Protein AF-A0A523IFX9-F1 (afdb_monomer)

Secondary structure (DSSP, 8-state):
---------PPP-GGG---------SS---EEEEETTEEEEE-BTT-EEEEE-SSTTS-EEEEEE--SS-EEEEEEETTEEEEEETTTEEEEEE-----TTGGGGGGGSS---

Nearest PDB structures (foldseek):
  9co0-assembly1_B  TM=7.437E-01  e=2.958E-02  Escherichia coli
  6en4-assembly1_A  TM=8.281E-01  e=1.875E-01  Homo sapiens
  5lqw-assembly1_X  TM=7.878E-01  e=2.976E-01  Saccharomyces cerevisiae
  9cny-assembly1_B  TM=6.880E-01  e=2.230E-01  Escherichia coli
  8xi3-assembly1_B  TM=4.165E-01  e=2.230E-01  Mus musculus

Radius of gyration: 17.99 Å; Cα contacts (8 Å, |Δi|>4): 190; chains: 1; bounding box: 69×34×34 Å

Foldseek 3Di:
DDDPDDDDPDDPPCVPDDQLADDDPPAQFQEWDDDVQWIWTFGFQQGIWIWGCPPVNDIHTLDGDGPVFTWHYWDDDDQWIWTQGPVNGIDIDGNDPCDPVNSVVVPPPDDDD

Solvent-accessible surface area (backbone atoms only — not comparable to full-atom values): 7015 Å² total; per-residue (Å²): 138,84,83,79,76,78,76,81,82,69,76,74,72,70,91,72,72,70,90,64,49,73,73,89,80,87,59,59,75,59,24,68,42,77,59,93,52,32,40,39,34,18,24,29,71,64,5,37,38,32,30,40,43,83,44,57,62,62,43,41,80,77,47,74,44,71,67,85,30,39,20,43,42,57,49,75,57,93,54,36,38,40,37,41,24,78,73,69,41,78,45,82,43,73,65,67,82,77,47,84,73,56,69,62,63,73,80,67,84,84,79,83,134

Sequence (113 aa):
MVILEAADISVPDSSNLQEVGSLNTEGTALGVVISGQYIYLTVGEAGFRVIDISTPETPVEVGSWDTNGTARGLAGSGNLVFVADAEQGLIVIIQTRLTRQQRFAIRLSKTVM

Mean predicted aligned error: 10.74 Å

pLDDT: mean 81.41, std 19.99, range [37.25, 97.94]

Structure (mmCIF, N/CA/C/O backbone):
data_AF-A0A523IFX9-F1
#
_entry.id   AF-A0A523IFX9-F1
#
loop_
_atom_site.group_PDB
_atom_site.id
_atom_site.type_symbol
_atom_site.label_atom_id
_atom_site.label_alt_id
_atom_site.label_comp_id
_atom_site.label_asym_id
_atom_site.label_entity_id
_atom_site.label_seq_id
_atom_site.pdbx_PDB_ins_code
_atom_site.Cartn_x
_atom_site.Cartn_y
_atom_site.Cartn_z
_atom_site.occupancy
_atom_site.B_iso_or_equiv
_atom_site.auth_seq_id
_atom_site.auth_comp_id
_atom_site.auth_asym_id
_atom_site.auth_atom_id
_atom_site.pdbx_PDB_model_num
ATOM 1 N N . MET A 1 1 ? -41.978 -9.450 -17.503 1.00 47.31 1 MET A N 1
ATOM 2 C CA . MET A 1 1 ? -41.452 -8.089 -17.725 1.00 47.31 1 MET A CA 1
ATOM 3 C C . MET A 1 1 ? -40.505 -7.798 -16.574 1.00 47.31 1 MET A C 1
ATOM 5 O O . MET A 1 1 ? -40.974 -7.639 -15.459 1.00 47.31 1 MET A O 1
ATOM 9 N N . VAL A 1 2 ? -39.193 -7.898 -16.801 1.00 41.41 2 VAL A N 1
ATOM 10 C CA . VAL A 1 2 ? -38.173 -7.591 -15.785 1.00 41.41 2 VAL A CA 1
ATOM 11 C C . VAL A 1 2 ? -37.819 -6.124 -15.969 1.00 41.41 2 VAL A C 1
ATOM 13 O O . VAL A 1 2 ? -37.401 -5.735 -17.058 1.00 41.41 2 VAL A O 1
ATOM 16 N N . ILE A 1 3 ? -38.063 -5.310 -14.948 1.00 43.28 3 ILE A N 1
ATOM 17 C CA . ILE A 1 3 ? -37.668 -3.905 -14.946 1.00 43.28 3 ILE A CA 1
ATOM 18 C C . ILE A 1 3 ? -36.215 -3.896 -14.471 1.00 43.28 3 ILE A C 1
ATOM 20 O O . ILE A 1 3 ? -35.937 -4.207 -13.317 1.00 43.28 3 ILE A O 1
ATOM 24 N N . LEU A 1 4 ? -35.284 -3.644 -15.389 1.00 47.62 4 LEU A N 1
ATOM 25 C CA . LEU A 1 4 ? -33.916 -3.283 -15.034 1.00 47.62 4 LEU A CA 1
ATOM 26 C C . LEU A 1 4 ? -33.969 -1.835 -14.542 1.00 47.62 4 LEU A C 1
ATOM 28 O O . LEU A 1 4 ? -34.085 -0.918 -15.353 1.00 47.62 4 LEU A O 1
ATOM 32 N N . GLU A 1 5 ? -33.935 -1.627 -13.228 1.00 50.53 5 GLU A N 1
ATOM 33 C CA . GLU A 1 5 ? -33.588 -0.314 -12.690 1.00 50.53 5 GLU A CA 1
ATOM 34 C C . GLU A 1 5 ? -32.106 -0.088 -12.985 1.00 50.53 5 GLU A C 1
ATOM 36 O O . GLU A 1 5 ? -31.233 -0.816 -12.509 1.00 50.53 5 GLU A O 1
ATOM 41 N N . ALA A 1 6 ? -31.827 0.886 -13.848 1.00 57.84 6 ALA A N 1
ATOM 42 C CA . ALA A 1 6 ? -30.485 1.408 -14.003 1.00 57.84 6 ALA A CA 1
ATOM 43 C C . ALA A 1 6 ? -30.062 1.971 -12.640 1.00 57.84 6 ALA A C 1
ATOM 45 O O . ALA A 1 6 ? -30.636 2.955 -12.176 1.00 57.84 6 ALA A O 1
ATOM 46 N N . ALA A 1 7 ? -29.105 1.316 -11.981 1.00 56.97 7 ALA A N 1
ATOM 47 C CA . ALA A 1 7 ? -28.451 1.886 -10.815 1.00 56.97 7 ALA A CA 1
ATOM 48 C C . ALA A 1 7 ? -27.789 3.195 -11.258 1.00 56.97 7 ALA A C 1
ATOM 50 O O . ALA A 1 7 ? -27.004 3.204 -12.209 1.00 56.97 7 ALA A O 1
ATOM 51 N N . ASP A 1 8 ? -28.173 4.291 -10.613 1.00 58.16 8 ASP A N 1
ATOM 52 C CA . ASP A 1 8 ? -27.600 5.604 -10.861 1.00 58.16 8 ASP A CA 1
ATOM 53 C C . ASP A 1 8 ? -26.074 5.536 -10.674 1.00 58.16 8 ASP A C 1
ATOM 55 O O . ASP A 1 8 ? -25.581 5.155 -9.614 1.00 58.16 8 ASP A O 1
ATOM 59 N N . ILE A 1 9 ? -25.334 5.844 -11.742 1.00 59.28 9 ILE A N 1
ATOM 60 C CA . ILE A 1 9 ? -23.866 5.940 -11.758 1.00 59.28 9 ILE A CA 1
ATOM 61 C C . ILE A 1 9 ? -23.410 7.384 -11.490 1.00 59.28 9 ILE A C 1
ATOM 63 O O . ILE A 1 9 ? -22.284 7.758 -11.821 1.00 59.28 9 ILE A O 1
ATOM 67 N N . SER A 1 10 ? -24.288 8.231 -10.943 1.00 66.38 10 SER A N 1
ATOM 68 C CA . SER A 1 10 ? -23.944 9.604 -10.599 1.00 66.38 10 SER A CA 1
ATOM 69 C C . SER A 1 10 ? -22.723 9.647 -9.678 1.00 66.38 10 SER A C 1
ATOM 71 O O . SER A 1 10 ? -22.526 8.820 -8.783 1.00 66.38 10 SER A O 1
ATOM 73 N N . VAL A 1 11 ? -21.845 10.610 -9.963 1.00 60.34 11 VAL A N 1
ATOM 74 C CA . VAL A 1 11 ? -20.688 10.918 -9.122 1.00 60.34 11 VAL A CA 1
ATOM 75 C C . VAL A 1 11 ? -21.225 11.191 -7.713 1.00 60.34 11 VAL A C 1
ATOM 77 O O . VAL A 1 11 ? -22.138 12.014 -7.603 1.00 60.34 11 VAL A O 1
ATOM 80 N N . PRO A 1 12 ? -20.709 10.530 -6.655 1.00 66.50 12 PRO A N 1
ATOM 81 C CA . PRO A 1 12 ? -21.132 10.811 -5.290 1.00 66.50 12 PRO A CA 1
ATOM 82 C C . PRO A 1 12 ? -21.084 12.317 -5.060 1.00 66.50 12 PRO A C 1
ATOM 84 O O . PRO A 1 12 ? -20.086 12.942 -5.423 1.00 66.50 12 PRO A O 1
ATOM 87 N N . ASP A 1 13 ? -22.156 12.889 -4.507 1.00 68.12 13 ASP A N 1
ATOM 88 C CA . ASP A 1 13 ? -22.225 14.319 -4.214 1.00 68.12 13 ASP A CA 1
ATOM 89 C C . ASP A 1 13 ? -20.987 14.726 -3.402 1.00 68.12 13 ASP A C 1
ATOM 91 O O . ASP A 1 13 ? -20.836 14.389 -2.223 1.00 68.12 13 ASP A O 1
ATOM 95 N N . SER A 1 14 ? -20.053 15.405 -4.071 1.00 69.75 14 SER A N 1
ATOM 96 C CA . SER A 1 14 ? -18.736 15.692 -3.516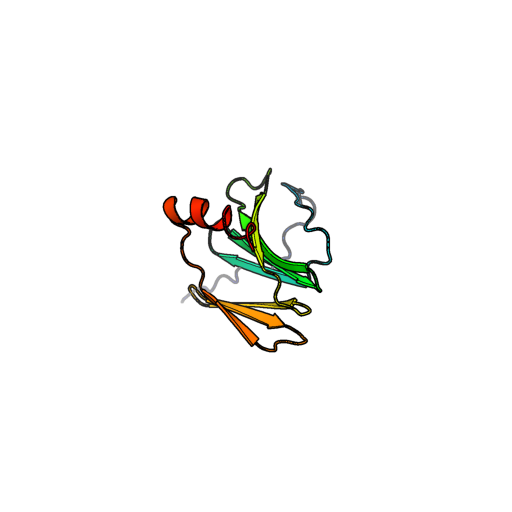 1.00 69.75 14 SER A CA 1
ATOM 97 C C . SER A 1 14 ? -18.792 16.742 -2.408 1.00 69.75 14 SER A C 1
ATOM 99 O O . SER A 1 14 ? -17.790 16.972 -1.734 1.00 69.75 14 SER A O 1
ATOM 101 N N . SER A 1 15 ? -19.949 17.387 -2.213 1.00 77.06 15 SER A N 1
ATOM 102 C CA . SER A 1 15 ? -20.171 18.371 -1.152 1.00 77.06 15 SER A CA 1
ATOM 103 C C . SER A 1 15 ? -20.118 17.773 0.259 1.00 77.06 15 SER A C 1
ATOM 105 O O . SER A 1 15 ? -19.958 18.523 1.220 1.00 77.06 15 SER A O 1
ATOM 107 N N . ASN A 1 16 ? -20.187 16.441 0.386 1.00 75.62 16 ASN A N 1
ATOM 108 C CA . ASN A 1 16 ? -20.114 15.721 1.660 1.00 75.62 16 ASN A CA 1
ATOM 109 C C . ASN A 1 16 ? -18.845 14.853 1.808 1.00 75.62 16 ASN A C 1
ATOM 111 O O . ASN A 1 16 ? -18.815 13.919 2.609 1.00 75.62 16 ASN A O 1
ATOM 115 N N . LEU A 1 17 ? -17.793 15.110 1.021 1.00 82.31 17 LEU A N 1
ATOM 116 C CA . LEU A 1 17 ? -16.512 14.426 1.214 1.00 82.31 17 LEU A CA 1
ATOM 117 C C . LEU A 1 17 ? -15.817 14.965 2.468 1.00 82.31 17 LEU A C 1
ATOM 119 O O . LEU A 1 17 ? -15.507 16.152 2.555 1.00 82.31 17 LEU A O 1
ATOM 123 N N . GLN A 1 18 ? -15.541 14.072 3.416 1.00 86.50 18 GLN A N 1
ATOM 124 C CA . GLN A 1 18 ? -14.810 14.377 4.641 1.00 86.50 18 GLN A CA 1
ATOM 125 C C . GLN A 1 18 ? -13.524 13.548 4.703 1.00 86.50 18 GLN A C 1
ATOM 127 O O . GLN A 1 18 ? -13.550 12.331 4.515 1.00 86.50 18 GLN A O 1
ATOM 132 N N . GLU A 1 19 ? -12.397 14.197 5.006 1.00 90.69 19 GLU A N 1
ATOM 133 C CA . GLU A 1 19 ? -11.181 13.488 5.407 1.00 90.69 19 GLU A CA 1
ATOM 134 C C . GLU A 1 19 ? -11.419 12.840 6.779 1.00 90.69 19 GLU A C 1
ATOM 136 O O . GLU A 1 19 ? -11.655 13.534 7.768 1.00 90.69 19 GLU A O 1
ATOM 141 N N . VAL A 1 20 ? -11.402 11.505 6.825 1.00 94.19 20 VAL A N 1
ATOM 142 C CA . VAL A 1 20 ? -11.613 10.735 8.064 1.00 94.19 20 VAL A CA 1
ATOM 143 C C . VAL A 1 20 ? -10.290 10.470 8.781 1.00 94.19 20 VAL A C 1
ATOM 145 O O . VAL A 1 20 ? -10.248 10.512 10.004 1.00 94.19 20 VAL A O 1
ATOM 148 N N . GLY A 1 21 ? -9.206 10.262 8.035 1.00 93.12 21 GLY A N 1
ATOM 149 C CA . GLY A 1 21 ? -7.866 10.053 8.571 1.00 93.12 21 GLY A CA 1
ATOM 150 C C . GLY A 1 21 ? -6.811 10.072 7.469 1.00 93.12 21 GLY A C 1
ATOM 151 O O . GLY A 1 21 ? -7.125 9.952 6.282 1.00 93.12 21 GLY A O 1
ATOM 152 N N . SER A 1 22 ? -5.551 10.215 7.868 1.00 94.75 22 SER A N 1
ATOM 153 C CA . SER A 1 22 ? -4.411 10.250 6.956 1.00 94.75 22 SER A CA 1
ATOM 154 C C . SER A 1 22 ? -3.171 9.609 7.580 1.00 94.75 22 SER A C 1
ATOM 156 O O . SER A 1 22 ? -2.998 9.562 8.797 1.00 94.75 22 SER A O 1
ATOM 158 N N . LEU A 1 23 ? -2.307 9.078 6.717 1.00 95.06 23 LEU A N 1
ATOM 159 C CA . LEU A 1 23 ? -1.001 8.533 7.068 1.00 95.06 23 LEU A CA 1
ATOM 160 C C . LEU A 1 23 ? 0.005 9.033 6.033 1.00 95.06 23 LEU A C 1
ATOM 162 O O . LEU A 1 23 ? -0.198 8.847 4.834 1.00 95.06 23 LEU A O 1
ATOM 166 N N . ASN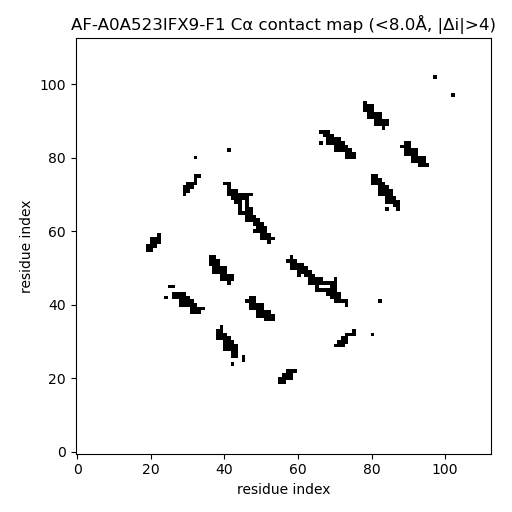 A 1 24 ? 1.099 9.636 6.488 1.00 93.69 24 ASN A N 1
ATOM 167 C CA . ASN A 1 24 ? 2.210 9.976 5.610 1.00 93.69 24 ASN A CA 1
ATOM 168 C C . ASN A 1 24 ? 3.097 8.739 5.401 1.00 93.69 24 ASN A C 1
ATOM 170 O O . ASN A 1 24 ? 3.642 8.208 6.363 1.00 93.69 24 ASN A O 1
ATOM 174 N N . THR A 1 25 ? 3.250 8.297 4.153 1.00 87.06 25 THR A N 1
ATOM 175 C CA . THR A 1 25 ? 4.091 7.147 3.780 1.00 87.06 25 THR A CA 1
ATOM 176 C C . THR A 1 25 ? 5.520 7.535 3.386 1.00 87.06 25 THR A C 1
ATOM 178 O O . THR A 1 25 ? 6.240 6.704 2.838 1.00 87.06 25 THR A O 1
ATOM 181 N N . GLU A 1 26 ? 5.912 8.795 3.609 1.00 84.56 26 GLU A N 1
ATOM 182 C CA . GLU A 1 26 ? 7.240 9.351 3.303 1.00 84.56 26 GLU A CA 1
ATOM 183 C C . GLU A 1 26 ? 7.693 9.081 1.857 1.00 84.56 26 GLU A C 1
ATOM 185 O O . GLU A 1 26 ? 8.810 8.650 1.585 1.00 84.56 26 GLU A O 1
ATOM 190 N N . GLY A 1 27 ? 6.799 9.330 0.899 1.00 88.88 27 GLY A N 1
ATOM 191 C CA . GLY A 1 27 ? 7.079 9.160 -0.522 1.00 88.88 27 GLY A CA 1
ATOM 192 C C . GLY A 1 27 ? 5.831 9.316 -1.381 1.00 88.88 27 GLY A C 1
ATOM 193 O O . GLY A 1 27 ? 4.739 9.590 -0.882 1.00 88.88 27 GLY A O 1
ATOM 194 N N . THR A 1 28 ? 5.987 9.140 -2.692 1.00 93.69 28 THR A N 1
ATOM 195 C CA . THR A 1 28 ? 4.856 9.232 -3.627 1.00 93.69 28 THR A CA 1
ATOM 196 C C . THR A 1 28 ? 4.127 7.897 -3.673 1.00 93.69 28 THR A C 1
ATOM 198 O O . THR A 1 28 ? 4.674 6.931 -4.197 1.00 93.69 28 THR A O 1
ATOM 201 N N . ALA A 1 29 ? 2.900 7.836 -3.153 1.00 95.75 29 ALA A N 1
ATOM 202 C CA . ALA A 1 29 ? 2.030 6.678 -3.338 1.00 95.75 29 ALA A CA 1
ATOM 203 C C . ALA A 1 29 ? 1.566 6.606 -4.805 1.00 95.75 29 ALA A C 1
ATOM 205 O O . ALA A 1 29 ? 0.945 7.536 -5.315 1.00 95.75 29 ALA A O 1
ATOM 206 N N . LEU A 1 30 ? 1.898 5.511 -5.488 1.00 97.12 30 LEU A N 1
ATOM 207 C CA . LEU A 1 30 ? 1.673 5.321 -6.928 1.00 97.12 30 LEU A CA 1
ATOM 208 C C . LEU A 1 30 ? 0.583 4.293 -7.240 1.00 97.12 30 LEU A C 1
ATOM 210 O O . LEU A 1 30 ? -0.055 4.365 -8.287 1.00 97.12 30 LEU A O 1
ATOM 214 N N . GLY A 1 31 ? 0.359 3.347 -6.333 1.00 96.06 31 GLY A N 1
ATOM 215 C CA . GLY A 1 31 ? -0.601 2.267 -6.511 1.00 96.06 31 GLY A CA 1
ATOM 216 C C . GLY A 1 31 ? -1.226 1.882 -5.184 1.00 96.06 31 GLY A C 1
ATOM 217 O O . GLY A 1 31 ? -0.576 1.971 -4.143 1.00 96.06 31 GLY A O 1
ATOM 218 N N . VAL A 1 32 ? -2.489 1.456 -5.232 1.00 96.31 32 VAL A N 1
ATOM 219 C CA . VAL A 1 32 ? -3.259 1.051 -4.057 1.00 96.31 32 VAL A CA 1
ATOM 220 C C . VAL A 1 32 ? -4.124 -0.170 -4.359 1.00 96.31 32 VAL A C 1
ATOM 222 O O . VAL A 1 32 ? -4.785 -0.231 -5.393 1.00 96.31 32 VAL A O 1
ATOM 225 N N . VAL A 1 33 ? -4.133 -1.139 -3.445 1.00 95.50 33 VAL A N 1
ATOM 226 C CA . VAL A 1 33 ? -5.075 -2.268 -3.427 1.00 95.50 33 VAL A CA 1
ATOM 227 C C . VAL A 1 33 ? -5.596 -2.448 -2.007 1.00 95.50 33 VAL A C 1
ATOM 229 O O . VAL A 1 33 ? -4.835 -2.357 -1.049 1.00 95.50 33 VAL A O 1
ATOM 232 N N . ILE A 1 34 ? -6.888 -2.739 -1.866 1.00 93.44 34 ILE A N 1
ATOM 233 C CA . ILE A 1 34 ? -7.540 -2.972 -0.573 1.00 93.44 34 ILE A CA 1
ATOM 234 C C . ILE A 1 34 ? -7.889 -4.458 -0.453 1.00 93.44 34 ILE A C 1
ATOM 236 O O . ILE A 1 34 ? -8.418 -5.050 -1.393 1.00 93.44 34 ILE A O 1
ATOM 240 N N . SER A 1 35 ? -7.612 -5.062 0.704 1.00 89.38 35 SER A N 1
ATOM 241 C CA . SER A 1 35 ? -8.073 -6.412 1.053 1.00 89.38 35 SER A CA 1
ATOM 242 C C . SER A 1 35 ? -8.500 -6.453 2.517 1.00 89.38 35 SER A C 1
ATOM 244 O O . SER A 1 35 ? -7.674 -6.414 3.433 1.00 89.38 35 SER A O 1
ATOM 246 N N . GLY A 1 36 ? -9.812 -6.508 2.750 1.00 90.06 36 GLY A N 1
ATOM 247 C CA . GLY A 1 36 ? -10.379 -6.422 4.096 1.00 90.06 36 GLY A CA 1
ATOM 248 C C . GLY A 1 36 ? -10.008 -5.103 4.780 1.00 90.06 36 GLY A C 1
ATOM 249 O O . GLY A 1 36 ? -10.297 -4.035 4.255 1.00 90.06 36 GLY A O 1
ATOM 250 N N . GLN A 1 37 ? -9.360 -5.192 5.944 1.00 93.75 37 GLN A N 1
ATOM 251 C CA . GLN A 1 37 ? -8.908 -4.042 6.740 1.00 93.75 37 GLN A CA 1
ATOM 252 C C . GLN A 1 37 ? -7.497 -3.552 6.380 1.00 93.75 37 GLN A C 1
ATOM 254 O O . GLN A 1 37 ? -6.930 -2.756 7.121 1.00 93.75 37 GLN A O 1
ATOM 259 N N . TYR A 1 38 ? -6.895 -4.069 5.307 1.00 93.19 38 TYR A N 1
ATOM 260 C CA . TYR A 1 38 ? -5.541 -3.7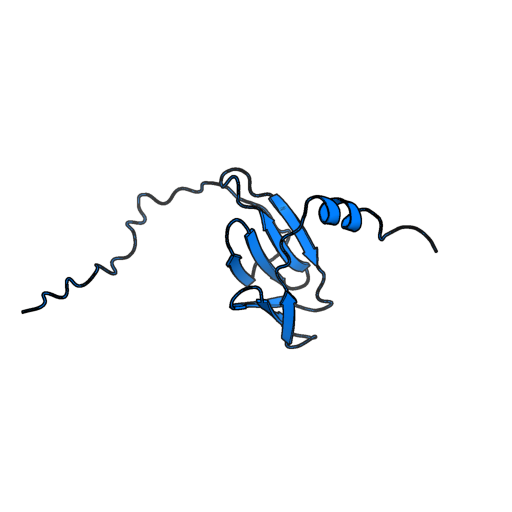00 4.909 1.00 93.19 38 TYR A CA 1
ATOM 261 C C . TYR A 1 38 ? -5.536 -2.970 3.574 1.00 93.19 38 TYR A C 1
ATOM 263 O O . TYR A 1 38 ? -6.172 -3.403 2.609 1.00 93.19 38 TYR A O 1
ATOM 271 N N . ILE A 1 39 ? -4.759 -1.893 3.519 1.00 94.69 39 ILE A N 1
ATOM 272 C CA . ILE A 1 39 ? -4.363 -1.219 2.291 1.00 94.69 39 ILE A CA 1
ATOM 273 C C . ILE A 1 39 ? -2.924 -1.617 1.970 1.00 94.69 39 ILE A C 1
ATOM 275 O O . ILE A 1 39 ? -2.035 -1.537 2.814 1.00 94.69 39 ILE A O 1
ATOM 279 N N . TYR A 1 40 ? -2.696 -2.019 0.730 1.00 94.75 40 TYR A N 1
ATOM 280 C CA . TYR A 1 40 ? -1.379 -2.250 0.158 1.00 94.75 40 TYR A CA 1
ATOM 281 C C . TYR A 1 40 ? -1.043 -1.087 -0.761 1.00 94.75 40 TYR A C 1
ATOM 283 O O . TYR A 1 40 ? -1.860 -0.737 -1.613 1.00 94.75 40 TYR A O 1
ATOM 291 N N . LEU A 1 41 ? 0.138 -0.499 -0.593 1.00 96.38 41 LEU A N 1
ATOM 292 C CA . LEU A 1 41 ? 0.591 0.649 -1.373 1.00 96.38 41 LEU A CA 1
ATOM 293 C C . LEU A 1 41 ? 1.931 0.364 -2.036 1.00 96.38 41 LEU A C 1
ATOM 295 O O . LEU A 1 41 ? 2.785 -0.309 -1.462 1.00 96.38 41 LEU A O 1
ATOM 299 N N . THR A 1 42 ? 2.137 0.938 -3.215 1.00 97.25 42 THR A N 1
ATOM 300 C CA . THR A 1 42 ? 3.473 1.125 -3.790 1.00 97.25 42 THR A CA 1
ATOM 301 C C . THR A 1 42 ? 3.869 2.579 -3.662 1.00 97.25 42 THR A C 1
ATOM 303 O O . THR A 1 42 ? 3.085 3.463 -4.004 1.00 97.25 42 THR A O 1
ATOM 306 N N . VAL A 1 43 ? 5.075 2.828 -3.167 1.00 97.00 43 VAL A N 1
ATOM 307 C CA . VAL A 1 43 ? 5.566 4.151 -2.783 1.00 97.00 43 VA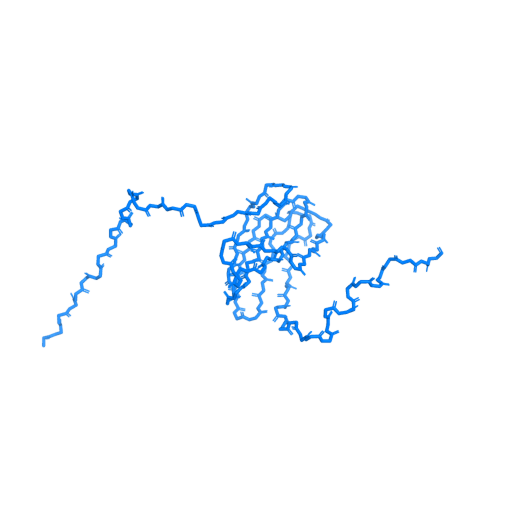L A CA 1
ATOM 308 C C . VAL A 1 43 ? 6.902 4.432 -3.481 1.00 97.00 43 VAL A C 1
ATOM 310 O O . VAL A 1 43 ? 7.913 4.691 -2.839 1.00 97.00 43 VAL A O 1
ATOM 313 N N . GLY A 1 44 ? 6.939 4.330 -4.814 1.00 95.50 44 GLY A N 1
ATOM 314 C CA . GLY A 1 44 ? 8.146 4.585 -5.611 1.00 95.50 44 GLY A CA 1
ATOM 315 C C . GLY A 1 44 ? 9.357 3.778 -5.132 1.00 95.50 44 GLY A C 1
ATOM 316 O O . GLY A 1 44 ? 9.242 2.577 -4.897 1.00 95.50 44 GLY A O 1
ATOM 317 N N . GLU A 1 45 ? 10.498 4.450 -4.951 1.00 95.31 45 GLU A N 1
ATOM 318 C CA . GLU A 1 45 ? 11.739 3.866 -4.403 1.00 95.31 45 GLU A CA 1
ATOM 319 C C . GLU A 1 45 ? 11.598 3.395 -2.953 1.00 95.31 45 GLU A C 1
ATOM 321 O O . GLU A 1 45 ? 12.376 2.575 -2.480 1.00 95.31 45 GLU A O 1
ATOM 326 N N . ALA A 1 46 ? 10.595 3.891 -2.228 1.00 93.19 46 ALA A N 1
ATOM 327 C CA . ALA A 1 46 ? 10.332 3.404 -0.888 1.00 93.19 46 ALA A CA 1
ATOM 328 C C . ALA A 1 46 ? 9.793 1.959 -0.936 1.00 93.19 46 ALA A C 1
ATOM 330 O O . ALA A 1 46 ? 9.894 1.254 0.066 1.00 93.19 46 ALA A O 1
ATOM 331 N N . GLY A 1 47 ? 9.265 1.490 -2.074 1.00 94.81 47 GLY A N 1
ATOM 332 C CA . GLY A 1 47 ? 8.845 0.106 -2.291 1.00 94.81 47 GLY A CA 1
ATOM 333 C C . GLY A 1 47 ? 7.384 -0.144 -1.914 1.00 94.81 47 GLY A C 1
ATOM 334 O O . GLY A 1 47 ? 6.492 0.622 -2.272 1.00 94.81 47 GLY A O 1
ATOM 335 N N . PHE A 1 48 ? 7.114 -1.235 -1.201 1.00 94.69 48 PHE A N 1
ATOM 336 C CA . PHE A 1 48 ? 5.771 -1.693 -0.840 1.00 94.69 48 PHE A CA 1
ATOM 337 C C . PHE A 1 48 ? 5.430 -1.389 0.627 1.00 94.69 48 PHE A C 1
ATOM 339 O O . PHE A 1 48 ? 6.278 -1.519 1.515 1.00 94.69 48 PHE A O 1
ATOM 346 N N . ARG A 1 49 ? 4.184 -0.999 0.908 1.00 94.88 49 ARG A N 1
ATOM 347 C CA . ARG A 1 49 ? 3.677 -0.705 2.261 1.00 94.88 49 ARG A CA 1
ATOM 348 C C . ARG A 1 49 ? 2.371 -1.433 2.535 1.00 94.88 49 ARG A C 1
ATOM 350 O O . ARG A 1 49 ? 1.573 -1.649 1.625 1.00 94.88 49 ARG A O 1
ATOM 357 N N . VAL A 1 50 ? 2.149 -1.776 3.799 1.00 94.62 50 VAL A N 1
ATOM 358 C CA . VAL A 1 50 ? 0.927 -2.407 4.304 1.00 94.62 50 VAL A CA 1
ATOM 359 C C . VAL A 1 50 ? 0.386 -1.571 5.451 1.00 94.62 50 VAL A C 1
ATOM 361 O O . VAL A 1 50 ? 1.026 -1.449 6.496 1.00 94.62 50 VAL A O 1
ATOM 364 N N . ILE A 1 51 ? -0.799 -1.010 5.260 1.00 95.00 51 ILE A N 1
ATOM 365 C CA . ILE A 1 51 ? -1.468 -0.132 6.214 1.00 95.00 51 ILE A CA 1
ATOM 366 C C . ILE A 1 51 ? -2.693 -0.857 6.768 1.00 95.00 51 ILE A C 1
ATOM 368 O O . ILE 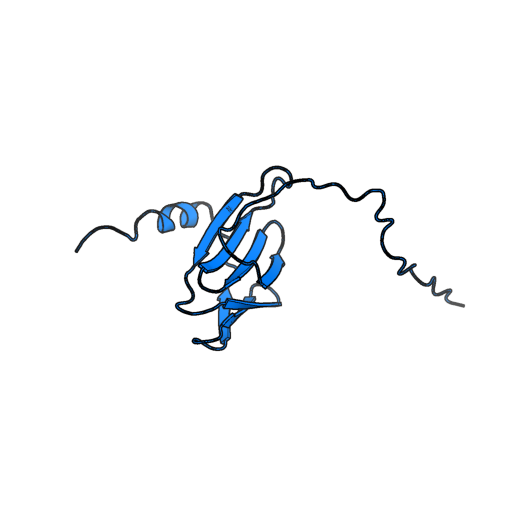A 1 51 ? -3.515 -1.354 6.003 1.00 95.00 51 ILE A O 1
ATOM 372 N N . ASP A 1 52 ? -2.814 -0.931 8.089 1.00 94.88 52 ASP A N 1
ATOM 373 C CA . ASP A 1 52 ? -4.030 -1.358 8.781 1.00 94.88 52 ASP A CA 1
ATOM 374 C C . ASP A 1 52 ? -4.976 -0.160 8.900 1.00 94.88 52 ASP A C 1
ATOM 376 O O . ASP A 1 52 ? -4.606 0.890 9.430 1.00 94.88 52 ASP A O 1
ATOM 380 N N . ILE A 1 53 ? -6.189 -0.327 8.382 1.00 96.25 53 ILE A N 1
ATOM 381 C CA . ILE A 1 53 ? -7.267 0.664 8.395 1.00 96.25 53 ILE A CA 1
ATOM 382 C C . ILE A 1 53 ? -8.452 0.192 9.246 1.00 96.25 53 ILE A C 1
ATOM 384 O O . ILE A 1 53 ? -9.585 0.607 9.017 1.00 96.25 53 ILE A O 1
ATOM 388 N N . SER A 1 54 ? -8.217 -0.682 10.236 1.00 96.31 54 SER A N 1
ATOM 389 C CA . SER A 1 54 ? -9.267 -1.119 11.169 1.00 96.31 54 SER A CA 1
ATOM 390 C C . SER A 1 54 ? -9.942 0.037 11.909 1.00 96.31 54 SER A C 1
ATOM 392 O O . SER A 1 54 ? -11.104 -0.079 12.288 1.00 96.31 54 SER A O 1
ATOM 394 N N . THR A 1 55 ? -9.197 1.123 12.122 1.00 96.12 55 THR A N 1
ATOM 395 C CA . THR A 1 55 ? -9.681 2.389 12.674 1.00 96.12 55 THR A CA 1
ATOM 396 C C . THR A 1 55 ? -9.406 3.478 11.634 1.00 96.12 55 THR A C 1
ATOM 398 O O . THR A 1 55 ? -8.263 3.932 11.543 1.00 96.12 55 THR A O 1
ATOM 401 N N . PRO A 1 56 ? -10.398 3.860 10.809 1.00 94.31 56 PRO A N 1
ATOM 402 C CA . PRO A 1 56 ? -10.199 4.777 9.684 1.00 94.31 56 PRO A CA 1
ATOM 403 C C . PRO A 1 56 ? -9.629 6.145 10.071 1.00 94.31 56 PRO A C 1
ATOM 405 O O . PRO A 1 56 ? -8.938 6.765 9.269 1.00 94.31 56 PRO A O 1
ATOM 408 N N . GLU A 1 57 ? -9.890 6.601 11.296 1.00 96.75 57 GLU A N 1
ATOM 409 C CA . GLU A 1 57 ? -9.409 7.879 11.825 1.00 96.75 57 GLU A CA 1
ATOM 410 C C . GLU A 1 57 ? -7.920 7.851 12.184 1.00 96.75 57 GLU A C 1
ATOM 412 O O . GLU A 1 57 ? -7.266 8.890 12.271 1.00 96.75 57 GLU A O 1
ATOM 417 N N . THR A 1 58 ? -7.373 6.655 12.403 1.00 96.25 58 THR A N 1
ATOM 418 C CA . THR A 1 58 ? -5.985 6.443 12.817 1.00 96.25 58 THR A CA 1
ATOM 419 C C . THR A 1 58 ? -5.386 5.249 12.066 1.00 96.25 58 THR A C 1
ATOM 421 O O . THR A 1 58 ? -5.133 4.205 12.679 1.00 96.25 58 THR A O 1
ATOM 424 N N . PRO A 1 59 ? -5.183 5.356 10.740 1.00 96.88 59 PRO A N 1
ATOM 425 C CA . PRO A 1 59 ? -4.496 4.325 9.968 1.00 96.88 59 PRO A CA 1
ATOM 426 C C . PRO A 1 59 ? -3.071 4.108 10.494 1.00 96.88 59 PRO A C 1
ATOM 428 O O . PRO A 1 59 ? -2.406 5.051 10.922 1.00 96.88 59 PRO A O 1
ATOM 431 N N . VAL A 1 60 ? -2.584 2.865 10.455 1.00 96.50 60 VAL A N 1
ATOM 432 C CA . VAL A 1 60 ? -1.252 2.509 10.976 1.00 96.50 60 VAL A CA 1
ATOM 433 C C . VAL A 1 60 ? -0.498 1.649 9.973 1.00 96.50 60 VAL A C 1
ATOM 435 O O . VAL A 1 60 ? -1.001 0.620 9.529 1.00 96.50 60 VAL A O 1
ATOM 438 N N . GLU A 1 61 ? 0.740 2.018 9.648 1.00 95.25 61 GLU A N 1
ATOM 439 C CA . GLU A 1 61 ? 1.630 1.128 8.900 1.00 95.25 61 GLU A CA 1
ATOM 440 C C . GLU A 1 61 ? 2.006 -0.091 9.753 1.00 95.25 61 GLU A C 1
ATOM 442 O O . GLU A 1 61 ? 2.579 0.030 10.836 1.00 95.25 61 GLU A O 1
ATOM 447 N N . VAL A 1 62 ? 1.678 -1.285 9.259 1.00 94.62 62 VAL A N 1
ATOM 448 C CA . VAL A 1 62 ? 1.946 -2.567 9.932 1.00 94.62 62 VAL A CA 1
ATOM 449 C C . VAL A 1 62 ? 3.003 -3.405 9.221 1.00 94.62 62 VAL A C 1
ATOM 451 O O . VAL A 1 62 ? 3.392 -4.460 9.727 1.00 94.62 62 VAL A O 1
ATOM 454 N N . GLY A 1 63 ? 3.478 -2.954 8.062 1.00 90.94 63 GLY A N 1
ATOM 455 C CA . GLY A 1 63 ? 4.558 -3.603 7.341 1.00 90.94 63 GLY A CA 1
ATOM 456 C C . GLY A 1 63 ? 5.068 -2.775 6.172 1.00 90.94 63 GLY A C 1
ATOM 457 O O . GLY A 1 63 ? 4.323 -2.038 5.530 1.00 90.94 63 GLY A O 1
ATOM 458 N N . SER A 1 64 ? 6.342 -2.966 5.867 1.00 92.06 64 SER A N 1
ATOM 459 C CA . SER A 1 64 ? 7.004 -2.396 4.705 1.00 92.06 64 SER A CA 1
ATOM 460 C C . SER A 1 64 ? 7.978 -3.399 4.122 1.00 92.06 64 SER A C 1
ATOM 462 O O . SER A 1 64 ? 8.491 -4.286 4.812 1.00 92.06 64 SER A O 1
ATOM 464 N N . TRP A 1 65 ? 8.201 -3.274 2.822 1.00 91.56 65 TRP A N 1
ATOM 465 C CA . TRP A 1 65 ? 9.175 -4.077 2.119 1.00 91.56 65 TRP A CA 1
ATOM 466 C C . TRP A 1 65 ? 9.794 -3.268 0.987 1.00 91.56 65 TRP A C 1
ATOM 468 O O . TRP A 1 65 ? 9.085 -2.721 0.143 1.00 91.56 65 TRP A O 1
ATOM 478 N N . ASP A 1 66 ? 11.118 -3.183 1.001 1.00 93.69 66 ASP A N 1
ATOM 479 C CA . ASP A 1 66 ? 11.893 -2.621 -0.095 1.00 93.69 66 ASP A CA 1
ATOM 480 C C . ASP A 1 66 ? 11.916 -3.635 -1.243 1.00 93.69 66 ASP A C 1
ATOM 482 O O . ASP A 1 66 ? 12.347 -4.780 -1.067 1.00 93.69 66 ASP A O 1
ATOM 486 N N . THR A 1 67 ? 11.415 -3.227 -2.407 1.00 94.38 67 THR A N 1
ATOM 487 C CA . THR A 1 67 ? 11.418 -4.068 -3.603 1.00 94.38 67 THR A CA 1
ATOM 488 C C . THR A 1 67 ? 12.798 -4.117 -4.265 1.00 94.38 67 THR A C 1
ATOM 490 O O . THR A 1 67 ? 12.994 -4.932 -5.157 1.00 94.38 67 THR A O 1
ATOM 493 N N . ASN A 1 68 ? 13.783 -3.338 -3.796 1.00 94.75 68 ASN A N 1
ATOM 494 C CA . ASN A 1 68 ? 15.073 -3.076 -4.447 1.00 94.75 68 ASN A CA 1
ATOM 495 C C . ASN A 1 68 ? 14.895 -2.492 -5.857 1.00 94.75 68 ASN A C 1
ATOM 497 O O . ASN A 1 68 ? 15.605 -2.852 -6.801 1.00 94.75 68 ASN A O 1
ATOM 501 N N . GLY A 1 69 ? 13.900 -1.624 -5.993 1.00 94.81 69 GLY A N 1
ATOM 502 C CA . GLY A 1 69 ? 13.488 -1.001 -7.237 1.00 94.81 69 GLY A CA 1
ATOM 503 C C . GLY A 1 69 ? 12.413 0.047 -6.983 1.00 94.81 69 GLY A C 1
ATOM 504 O O . GLY A 1 69 ? 12.106 0.411 -5.847 1.00 94.81 69 GLY A O 1
ATOM 505 N N . THR A 1 70 ? 11.843 0.553 -8.064 1.00 96.75 70 THR A N 1
ATOM 506 C CA . THR A 1 70 ? 10.786 1.549 -8.053 1.00 96.75 70 THR A CA 1
ATOM 507 C C . THR A 1 70 ? 9.452 0.849 -8.254 1.00 96.75 70 THR A C 1
ATOM 509 O O . THR A 1 70 ? 9.042 0.561 -9.386 1.00 96.75 70 THR A O 1
ATOM 512 N N . ALA A 1 71 ? 8.727 0.635 -7.159 1.00 97.06 71 ALA A N 1
ATOM 513 C CA . ALA A 1 71 ? 7.406 0.029 -7.196 1.00 97.06 71 ALA A CA 1
ATOM 514 C C . ALA A 1 71 ? 6.358 1.045 -7.684 1.00 97.06 71 ALA A C 1
ATOM 516 O O . ALA A 1 71 ? 6.193 2.120 -7.101 1.00 97.06 71 ALA A O 1
ATOM 517 N N . ARG A 1 72 ? 5.628 0.714 -8.757 1.00 97.12 72 ARG A N 1
ATOM 518 C CA . ARG A 1 72 ? 4.721 1.657 -9.444 1.00 97.12 72 ARG A CA 1
ATOM 519 C C . ARG A 1 72 ? 3.264 1.231 -9.446 1.00 97.12 72 ARG A C 1
ATOM 521 O O . ARG A 1 72 ? 2.394 2.070 -9.248 1.00 97.12 72 ARG A O 1
ATOM 528 N N . GLY A 1 73 ? 3.001 -0.040 -9.728 1.00 95.94 73 GLY A N 1
ATOM 529 C CA . GLY A 1 73 ? 1.647 -0.543 -9.943 1.00 95.94 73 GLY A CA 1
ATOM 530 C C . GLY A 1 73 ? 1.294 -1.677 -8.998 1.00 95.94 73 GLY A C 1
ATOM 531 O O . GLY A 1 73 ? 2.168 -2.448 -8.600 1.00 95.94 73 GLY A O 1
ATOM 532 N N . LEU A 1 74 ? 0.000 -1.799 -8.698 1.00 96.00 74 LEU A N 1
ATOM 533 C CA . LEU A 1 74 ? -0.562 -2.903 -7.930 1.00 96.00 74 LEU A CA 1
ATOM 534 C C . LEU A 1 74 ? -1.772 -3.523 -8.626 1.00 96.00 74 LEU A C 1
ATOM 536 O O . LEU A 1 74 ? -2.597 -2.815 -9.198 1.00 96.00 74 LEU A O 1
ATOM 540 N N . ALA A 1 75 ? -1.909 -4.841 -8.498 1.00 95.94 75 ALA A N 1
ATOM 541 C CA . ALA A 1 75 ? -3.149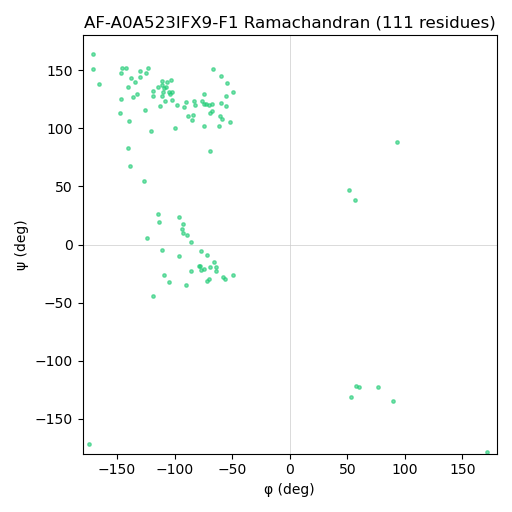 -5.561 -8.767 1.00 95.94 75 ALA A CA 1
ATOM 542 C C . ALA A 1 75 ? -3.385 -6.630 -7.691 1.00 95.94 75 ALA A C 1
ATOM 544 O O . ALA A 1 75 ? -2.439 -7.250 -7.213 1.00 95.94 75 ALA A O 1
ATOM 545 N N . GLY A 1 76 ? -4.640 -6.852 -7.303 1.00 92.81 76 GLY A N 1
ATOM 546 C CA . GLY A 1 76 ? -5.025 -7.891 -6.343 1.00 92.81 76 GLY A CA 1
ATOM 547 C C . GLY A 1 76 ? -5.818 -9.014 -7.011 1.00 92.81 76 GLY A C 1
ATOM 548 O O . GLY A 1 76 ? -6.668 -8.745 -7.855 1.00 92.81 76 GLY A O 1
ATOM 549 N N . SER A 1 77 ? -5.571 -10.267 -6.621 1.00 92.38 77 SER A N 1
ATOM 550 C CA . SER A 1 77 ? -6.418 -11.412 -6.984 1.00 92.38 77 SER A CA 1
ATOM 551 C C . SER A 1 77 ? -6.423 -12.451 -5.868 1.00 92.38 77 SER A C 1
ATOM 553 O O . SER A 1 77 ? -5.400 -13.071 -5.572 1.00 92.38 77 SER A O 1
ATOM 555 N N . GLY A 1 78 ? -7.574 -12.638 -5.219 1.00 88.38 78 GLY A N 1
ATOM 556 C CA . GLY A 1 78 ? -7.677 -13.507 -4.048 1.00 88.38 78 GLY A CA 1
ATOM 557 C C . GLY A 1 78 ? -6.723 -13.061 -2.937 1.00 88.38 78 GLY A C 1
ATOM 558 O O . GLY A 1 78 ? -6.799 -11.931 -2.470 1.00 88.38 78 GLY A O 1
ATOM 559 N N . ASN A 1 79 ? -5.819 -13.949 -2.522 1.00 88.88 79 ASN A N 1
ATOM 560 C CA . ASN A 1 79 ? -4.779 -13.670 -1.530 1.00 88.88 79 ASN A CA 1
ATOM 561 C C . ASN A 1 79 ? -3.444 -13.233 -2.156 1.00 88.88 79 ASN A C 1
ATOM 563 O O . ASN A 1 79 ? -2.424 -13.266 -1.474 1.00 88.88 79 ASN A O 1
ATOM 567 N N . LEU A 1 80 ? -3.417 -12.883 -3.440 1.00 90.88 80 LEU A N 1
ATOM 568 C CA . LEU A 1 80 ? -2.216 -12.436 -4.135 1.00 90.88 80 LEU A CA 1
ATOM 569 C C . LEU A 1 80 ? -2.277 -10.933 -4.393 1.00 90.88 80 LEU A C 1
ATOM 571 O O . LEU A 1 80 ? -3.315 -10.398 -4.787 1.00 90.88 80 LE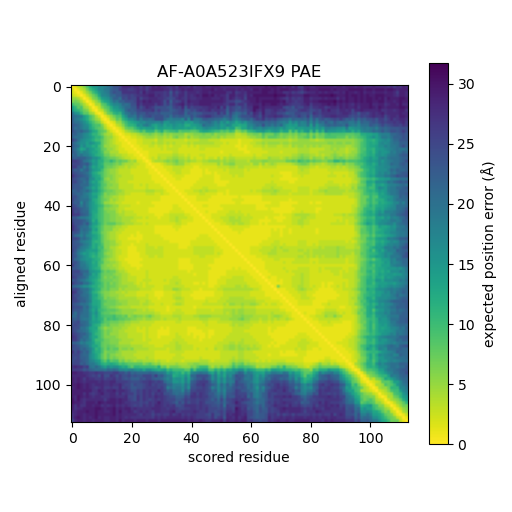U A O 1
ATOM 575 N N . VAL A 1 81 ? -1.136 -10.275 -4.214 1.00 93.56 81 VAL A N 1
ATOM 576 C CA . VAL A 1 81 ? -0.871 -8.912 -4.671 1.00 93.56 81 VAL A CA 1
ATOM 577 C C . VAL A 1 81 ? 0.284 -8.967 -5.659 1.00 93.56 81 VAL A C 1
ATOM 579 O O . VAL A 1 81 ? 1.339 -9.525 -5.372 1.00 93.56 81 VAL A O 1
ATOM 582 N N . PHE A 1 82 ? 0.073 -8.388 -6.828 1.00 95.88 82 PHE A N 1
ATOM 583 C CA . PHE A 1 82 ? 1.045 -8.272 -7.899 1.00 95.88 82 PHE A CA 1
ATOM 584 C C . PHE A 1 82 ? 1.598 -6.855 -7.887 1.00 95.88 82 PHE A C 1
ATOM 586 O O . PHE A 1 82 ? 0.823 -5.903 -7.963 1.00 95.88 82 PHE A O 1
ATOM 593 N N . VAL A 1 83 ? 2.916 -6.721 -7.793 1.00 97.25 83 VAL A N 1
ATOM 594 C CA . VAL A 1 83 ? 3.620 -5.440 -7.827 1.00 97.25 83 VAL A CA 1
ATOM 5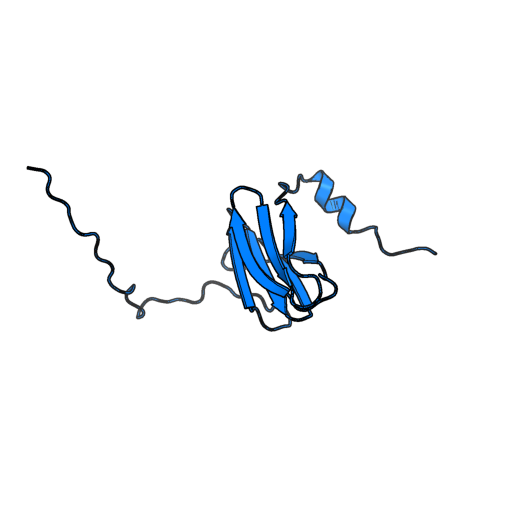95 C C . VAL A 1 83 ? 4.350 -5.327 -9.156 1.00 97.25 83 VAL A C 1
ATOM 597 O O . VAL A 1 83 ? 5.155 -6.192 -9.499 1.00 97.25 83 VAL A O 1
ATOM 600 N N . ALA A 1 84 ? 4.063 -4.260 -9.898 1.00 97.69 84 ALA A N 1
ATOM 601 C CA . ALA A 1 84 ? 4.859 -3.865 -11.051 1.00 97.69 84 ALA A CA 1
ATOM 602 C C . ALA A 1 84 ? 5.989 -2.948 -10.571 1.00 97.69 84 ALA A C 1
ATOM 604 O O . ALA A 1 84 ? 5.738 -1.813 -10.149 1.00 97.69 84 ALA A O 1
ATOM 605 N N . ASP A 1 85 ? 7.211 -3.459 -10.631 1.00 97.62 85 ASP A N 1
ATOM 606 C CA . ASP A 1 85 ? 8.447 -2.783 -10.260 1.00 97.62 85 ASP A CA 1
ATOM 607 C C . ASP A 1 85 ? 9.285 -2.507 -11.518 1.00 97.62 85 ASP A C 1
ATOM 609 O O . ASP A 1 85 ? 9.360 -3.344 -12.423 1.00 97.62 85 ASP A O 1
ATOM 613 N N . ALA A 1 86 ? 9.864 -1.309 -11.617 1.00 97.25 86 ALA A N 1
ATOM 614 C CA . ALA A 1 86 ? 10.561 -0.883 -12.830 1.00 97.25 86 ALA A CA 1
ATOM 615 C C . ALA A 1 86 ? 11.879 -1.640 -13.071 1.00 97.25 86 ALA A C 1
ATOM 617 O O . ALA A 1 86 ? 12.257 -1.839 -14.226 1.00 97.25 86 ALA A O 1
ATOM 618 N N . GLU A 1 87 ? 12.549 -2.091 -12.013 1.00 97.94 87 GLU A N 1
ATOM 619 C CA . GLU A 1 87 ? 13.850 -2.755 -12.073 1.00 97.94 87 GLU A CA 1
ATOM 620 C C . GLU A 1 87 ? 13.728 -4.268 -11.856 1.00 97.94 87 GLU A C 1
ATOM 622 O O . GLU A 1 87 ? 14.482 -5.038 -12.451 1.00 97.94 87 GLU A O 1
ATOM 627 N N . GLN A 1 88 ? 12.760 -4.708 -11.050 1.00 97.06 88 GLN A N 1
ATOM 628 C CA . GLN A 1 88 ? 12.544 -6.124 -10.734 1.00 97.06 88 GLN A CA 1
ATOM 629 C C . GLN A 1 88 ? 11.470 -6.798 -11.603 1.00 97.06 88 GLN A C 1
ATOM 631 O O . GLN A 1 88 ? 11.318 -8.021 -11.571 1.00 97.06 88 GLN A O 1
ATOM 636 N N . GLY A 1 89 ? 10.705 -6.032 -12.388 1.00 96.50 89 GLY A N 1
ATOM 637 C CA . GLY A 1 89 ? 9.614 -6.557 -13.206 1.00 96.50 89 GLY A CA 1
ATOM 638 C C . GLY A 1 89 ? 8.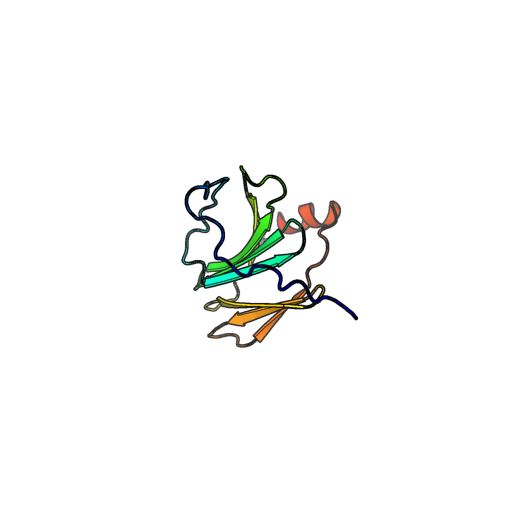368 -6.882 -12.377 1.00 96.50 89 GLY A C 1
ATOM 639 O O . GLY A 1 89 ? 7.793 -6.007 -11.736 1.00 96.50 89 GLY A O 1
ATOM 640 N N . LEU A 1 90 ? 7.894 -8.131 -12.429 1.00 97.00 90 LEU A N 1
ATOM 641 C CA . LEU A 1 90 ? 6.699 -8.560 -11.695 1.00 97.00 90 LEU A CA 1
ATOM 642 C C . LEU A 1 90 ? 7.085 -9.255 -10.392 1.00 97.00 90 LEU A C 1
ATOM 644 O O . LEU A 1 90 ? 7.674 -10.334 -10.409 1.00 97.00 90 LEU A O 1
ATOM 648 N N . ILE A 1 91 ? 6.640 -8.695 -9.274 1.00 95.38 91 ILE A N 1
ATOM 649 C CA . ILE A 1 91 ? 6.763 -9.323 -7.964 1.00 95.38 91 ILE A CA 1
ATOM 650 C C . ILE A 1 91 ? 5.391 -9.824 -7.503 1.00 95.38 91 ILE A C 1
ATOM 652 O O . ILE A 1 91 ? 4.390 -9.117 -7.608 1.00 95.38 91 ILE A O 1
ATOM 656 N N . VAL A 1 92 ? 5.338 -11.047 -6.970 1.00 93.56 92 VAL A N 1
ATOM 657 C CA . VAL A 1 92 ? 4.107 -11.665 -6.456 1.00 93.56 92 VAL A CA 1
ATOM 658 C C . VAL A 1 92 ? 4.202 -11.815 -4.941 1.00 93.56 92 VAL A C 1
ATOM 660 O O . VAL A 1 92 ? 5.070 -12.520 -4.431 1.00 93.56 92 VAL A O 1
ATOM 663 N N . ILE A 1 93 ? 3.288 -11.169 -4.222 1.00 88.31 93 ILE A N 1
ATOM 664 C CA . ILE A 1 93 ? 3.205 -11.175 -2.761 1.00 88.31 93 ILE A CA 1
ATOM 665 C C . ILE A 1 93 ? 1.962 -11.961 -2.338 1.00 88.31 93 ILE A C 1
ATOM 667 O O . ILE A 1 93 ? 0.860 -11.709 -2.822 1.00 88.31 93 ILE A O 1
ATOM 671 N N . ILE A 1 94 ? 2.120 -12.891 -1.393 1.00 85.19 94 ILE A N 1
ATOM 672 C CA . ILE A 1 94 ? 0.993 -13.593 -0.767 1.00 85.19 94 ILE A CA 1
ATOM 673 C C . ILE A 1 94 ? 0.542 -12.811 0.472 1.00 85.19 94 ILE A C 1
ATOM 675 O O . ILE A 1 94 ? 1.306 -12.633 1.421 1.00 85.19 94 ILE A O 1
ATOM 679 N N . GLN A 1 95 ? -0.730 -12.420 0.502 1.00 73.56 95 GLN A N 1
ATOM 680 C CA . GLN A 1 95 ? -1.438 -11.921 1.677 1.00 73.56 95 GLN A CA 1
ATOM 681 C C . GLN A 1 95 ? -1.632 -13.077 2.668 1.00 73.56 95 GLN A C 1
ATOM 683 O O . GLN A 1 95 ? -2.679 -13.728 2.720 1.00 73.56 95 GLN A O 1
ATOM 688 N N . THR A 1 96 ? -0.602 -13.397 3.447 1.00 65.31 96 THR A N 1
ATOM 689 C CA . THR A 1 96 ? -0.785 -14.293 4.590 1.00 65.31 96 THR A CA 1
ATOM 690 C C . THR A 1 96 ? -1.507 -13.518 5.688 1.00 65.31 96 THR A C 1
ATOM 692 O O . THR A 1 96 ? -1.122 -12.403 6.036 1.00 65.31 96 THR A O 1
ATOM 695 N N . ARG A 1 97 ? -2.591 -14.084 6.236 1.00 61.53 97 ARG A N 1
ATOM 696 C CA . ARG A 1 97 ? -3.202 -13.544 7.458 1.00 61.53 97 ARG A CA 1
ATOM 697 C C . ARG A 1 97 ? -2.121 -13.577 8.531 1.00 61.53 97 ARG A C 1
ATOM 699 O O . ARG A 1 97 ? -1.765 -14.666 8.973 1.00 61.53 97 ARG A O 1
ATOM 706 N N . LEU A 1 98 ? -1.595 -12.417 8.922 1.00 53.50 98 LEU A N 1
ATOM 707 C CA . LEU A 1 98 ? -0.626 -12.334 10.008 1.00 53.50 98 LEU A CA 1
ATOM 708 C C . LEU A 1 98 ? -1.304 -12.850 11.274 1.00 53.50 98 LEU A C 1
ATOM 710 O O . LEU A 1 98 ? -2.114 -12.171 11.905 1.00 53.50 98 LEU A O 1
ATOM 714 N N . THR A 1 99 ? -0.993 -14.086 11.639 1.00 47.81 99 THR A N 1
ATOM 715 C CA . THR A 1 99 ? -1.407 -14.623 12.931 1.00 47.81 99 THR A CA 1
ATOM 716 C C . THR A 1 99 ? -0.658 -13.854 14.022 1.00 47.81 99 THR A C 1
ATOM 718 O O . THR A 1 99 ? 0.455 -13.370 13.797 1.00 47.81 99 THR A O 1
ATOM 721 N N . ARG A 1 100 ? -1.234 -13.718 15.228 1.00 50.88 100 ARG A N 1
ATOM 722 C CA . ARG A 1 100 ? -0.583 -13.007 16.354 1.00 50.88 100 ARG A CA 1
ATOM 723 C C . ARG A 1 100 ? 0.868 -13.460 16.602 1.00 50.88 100 ARG A C 1
ATOM 725 O O . ARG A 1 100 ? 1.663 -12.663 17.084 1.00 50.88 100 ARG A O 1
ATOM 732 N N . GLN A 1 101 ? 1.220 -14.695 16.242 1.00 42.66 101 GLN A N 1
ATOM 733 C CA . GLN A 1 101 ? 2.578 -15.233 16.351 1.00 42.66 101 GLN A CA 1
ATOM 734 C C . GLN A 1 101 ? 3.573 -14.652 15.329 1.00 42.66 101 GLN A C 1
ATOM 736 O O . GLN A 1 101 ? 4.741 -14.481 15.661 1.00 42.66 101 GLN A O 1
ATOM 741 N N . GLN A 1 102 ? 3.138 -14.274 14.124 1.00 42.38 102 GLN A N 1
ATOM 742 C CA . GLN A 1 102 ? 4.026 -13.729 13.083 1.00 42.38 102 GLN A CA 1
ATOM 743 C C . GLN A 1 102 ? 4.383 -12.251 13.309 1.00 42.38 102 GLN A C 1
ATOM 745 O O . GLN A 1 102 ? 5.407 -11.785 12.817 1.00 42.38 102 GLN A O 1
ATOM 750 N N . ARG A 1 103 ? 3.607 -11.531 14.136 1.00 50.22 103 ARG A N 1
ATOM 751 C CA . ARG A 1 103 ? 3.905 -10.147 14.557 1.00 50.22 103 ARG A CA 1
ATOM 752 C C . ARG A 1 103 ? 5.189 -10.025 15.393 1.00 50.22 103 ARG A C 1
ATOM 754 O O . ARG A 1 103 ? 5.786 -8.955 15.425 1.00 50.22 103 ARG A O 1
ATOM 761 N N . PHE A 1 104 ? 5.636 -11.104 16.041 1.00 48.38 104 PHE A N 1
ATOM 762 C CA . PHE A 1 104 ? 6.883 -11.112 16.817 1.00 48.38 104 PHE A CA 1
ATOM 763 C C . PHE A 1 104 ? 8.128 -11.400 15.965 1.00 48.38 104 PHE A C 1
ATOM 765 O O . PHE A 1 104 ? 9.224 -10.988 16.338 1.00 48.38 104 PHE A O 1
ATOM 772 N N . ALA A 1 105 ? 7.975 -12.049 14.806 1.00 45.28 105 ALA A N 1
ATOM 773 C CA . ALA A 1 105 ? 9.105 -12.475 13.979 1.00 45.28 105 ALA A CA 1
ATOM 774 C C . ALA A 1 105 ? 9.757 -11.330 13.176 1.00 45.28 105 ALA A C 1
ATOM 776 O O . ALA A 1 105 ? 10.929 -11.424 12.825 1.00 45.28 105 ALA A O 1
ATOM 777 N N . ILE A 1 106 ? 9.048 -10.221 12.931 1.00 44.78 106 ILE A N 1
ATOM 778 C CA . ILE A 1 106 ? 9.578 -9.087 12.147 1.00 44.78 106 ILE A CA 1
ATOM 779 C C . ILE A 1 106 ? 10.537 -8.207 12.980 1.00 44.78 106 ILE A C 1
ATOM 781 O O . ILE A 1 106 ? 11.375 -7.502 12.425 1.00 44.78 106 ILE A O 1
ATOM 785 N N . ARG A 1 107 ? 10.512 -8.292 14.321 1.00 48.19 107 ARG A N 1
ATOM 786 C CA . ARG A 1 107 ? 11.321 -7.422 15.200 1.00 48.19 107 ARG A CA 1
ATOM 787 C C . ARG A 1 107 ? 12.754 -7.914 15.473 1.00 48.19 107 ARG A C 1
ATOM 789 O O . ARG A 1 107 ? 13.460 -7.259 16.230 1.00 48.19 107 ARG A O 1
ATOM 796 N N . LEU A 1 108 ? 13.206 -9.031 14.886 1.00 40.72 108 LEU A N 1
ATOM 797 C CA . LEU A 1 108 ? 14.504 -9.645 15.235 1.00 40.72 108 LEU A CA 1
ATOM 798 C C . LEU A 1 108 ? 15.499 -9.868 14.078 1.00 40.72 108 LEU A C 1
ATOM 800 O O . LEU A 1 108 ? 16.569 -10.410 14.324 1.00 40.72 108 LEU A O 1
ATOM 804 N N . SER A 1 109 ? 15.242 -9.417 12.844 1.00 40.75 109 SER A N 1
ATOM 805 C CA . SER A 1 109 ? 16.162 -9.691 11.713 1.00 40.75 109 SER A CA 1
ATOM 806 C C . SER A 1 109 ? 17.185 -8.587 11.388 1.00 40.75 109 SER A C 1
ATOM 808 O O . SER A 1 109 ? 17.687 -8.521 10.266 1.00 40.75 109 SER A O 1
ATOM 810 N N . LYS A 1 110 ? 17.541 -7.720 12.339 1.00 46.72 110 LYS A N 1
ATOM 811 C CA . LYS A 1 110 ? 18.729 -6.860 12.204 1.00 46.72 110 LYS A CA 1
ATOM 812 C C . LYS A 1 110 ? 19.454 -6.746 13.537 1.00 46.72 110 LYS A C 1
ATOM 814 O O . LYS A 1 110 ? 19.234 -5.780 14.252 1.00 46.72 110 LYS A O 1
ATOM 819 N N . THR A 1 111 ? 20.298 -7.721 13.874 1.00 39.03 111 THR A N 1
ATOM 820 C CA . THR A 1 111 ? 21.574 -7.532 14.597 1.00 39.03 111 THR A CA 1
ATOM 821 C C . THR A 1 111 ? 22.394 -8.829 14.477 1.00 39.03 111 THR A C 1
ATOM 823 O O . THR A 1 111 ? 21.852 -9.913 14.675 1.00 39.03 111 THR A O 1
ATOM 826 N N . VAL A 1 112 ? 23.700 -8.662 14.237 1.00 37.25 112 VAL A N 1
ATOM 827 C CA . VAL A 1 112 ? 24.828 -9.613 14.322 1.00 37.25 112 VAL A CA 1
ATOM 828 C C . VAL A 1 112 ? 25.211 -10.356 13.029 1.00 37.25 112 VAL A C 1
ATOM 830 O O . VAL A 1 112 ? 24.805 -11.490 12.786 1.00 37.25 112 VAL A O 1
ATOM 833 N N . MET A 1 113 ? 26.098 -9.724 12.252 1.00 42.16 113 MET A N 1
ATOM 834 C CA . MET A 1 113 ? 27.486 -10.206 12.181 1.00 42.16 113 MET A CA 1
ATOM 835 C C . MET A 1 113 ? 28.347 -9.267 13.025 1.00 42.16 113 MET A C 1
ATOM 837 O O . MET A 1 113 ? 28.015 -8.058 13.026 1.00 42.16 113 MET A O 1
#